Protein AF-A0A7C2IYF1-F1 (afdb_monomer)

Mean predicted aligned error: 16.17 Å

Secondary structure (DSSP, 8-state):
------EE-TTT--EE-TT-SB-TTT--B-----S-----PPPPPPPPP---------SSPPPPPPP-

Sequence (68 aa):
MSEEMERFCAHCGAALKEGASFCVNCGAAVSVAPESAAVLPPQPPGPPPAGPQGIPTPPYGPPPNPPG

Solvent-accessible surface area (backbone atoms only — not comparable to full-atom values): 5030 Å² total; per-residue (Å²): 131,80,80,77,72,71,41,61,38,91,87,80,63,48,82,34,62,82,88,48,61,46,37,90,87,81,63,49,73,37,89,76,80,72,88,85,72,99,67,76,80,81,72,70,81,68,78,73,77,77,63,82,75,68,79,77,74,67,91,66,72,83,78,81,79,79,88,127

Radius of gyration: 22.97 Å; Cα contacts (8 Å, |Δi|>4): 45; chains: 1; bounding box: 38×71×19 Å

Structure (mmCIF, N/CA/C/O backbone):
data_AF-A0A7C2IYF1-F1
#
_entry.id   AF-A0A7C2IYF1-F1
#
loop_
_atom_site.group_PDB
_atom_site.id
_atom_site.type_symbol
_atom_site.label_atom_id
_atom_site.label_alt_id
_atom_site.label_comp_id
_atom_site.label_asym_id
_atom_site.label_entity_id
_atom_site.label_seq_id
_atom_site.pdbx_PDB_ins_code
_atom_site.Cartn_x
_atom_site.Cartn_y
_atom_site.Cartn_z
_atom_site.occupancy
_atom_site.B_iso_or_equiv
_atom_site.auth_seq_id
_atom_site.auth_comp_id
_atom_site.auth_asym_id
_atom_site.auth_atom_id
_atom_site.pdbx_PDB_model_num
ATOM 1 N N . MET A 1 1 ? 21.726 -25.899 -2.774 1.00 42.56 1 MET A N 1
ATOM 2 C CA . MET A 1 1 ? 21.167 -25.221 -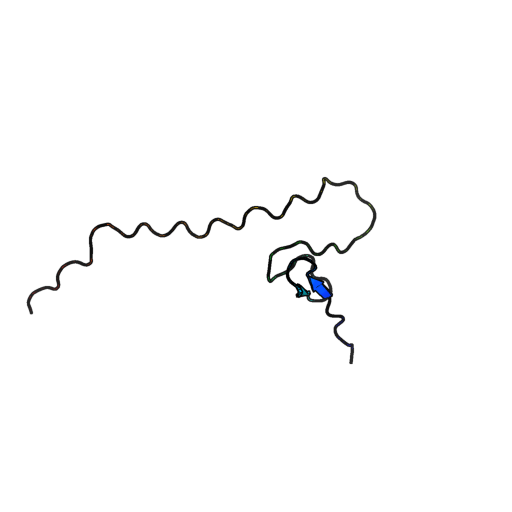1.590 1.00 42.56 1 MET A CA 1
ATOM 3 C C . MET A 1 1 ? 19.872 -24.623 -2.082 1.00 42.56 1 MET A C 1
ATOM 5 O O . MET A 1 1 ? 19.948 -23.705 -2.879 1.00 42.56 1 ME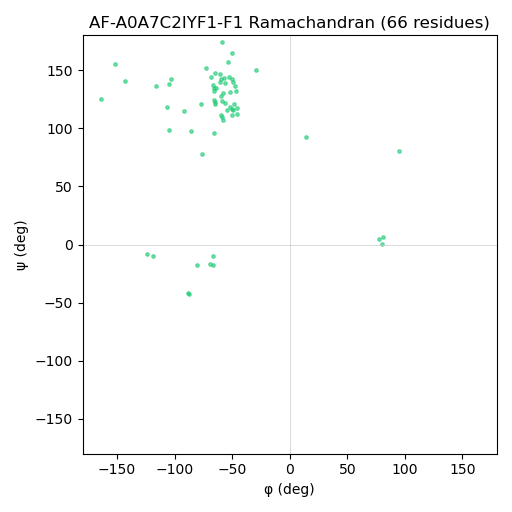T A O 1
ATOM 9 N N . SER A 1 2 ? 18.769 -25.288 -1.727 1.00 52.34 2 SER A N 1
ATOM 10 C CA . SER A 1 2 ? 17.364 -24.869 -1.841 1.00 52.34 2 SER A CA 1
ATOM 11 C C . SER A 1 2 ? 17.104 -23.664 -2.741 1.00 52.34 2 SER A C 1
ATOM 13 O O . SER A 1 2 ? 17.150 -22.528 -2.274 1.00 52.34 2 SER A O 1
ATOM 15 N N . GLU A 1 3 ? 16.817 -23.953 -4.012 1.00 61.47 3 GLU A N 1
ATOM 16 C CA . GLU A 1 3 ? 16.090 -23.053 -4.897 1.00 61.47 3 GLU A CA 1
ATOM 17 C C . GLU A 1 3 ? 14.872 -22.494 -4.153 1.00 61.47 3 GLU A C 1
ATOM 19 O O . GLU A 1 3 ? 13.953 -23.228 -3.784 1.00 61.47 3 GLU A O 1
ATOM 24 N N . GLU A 1 4 ? 14.933 -21.190 -3.890 1.00 65.88 4 GLU A N 1
ATOM 25 C CA . GLU A 1 4 ? 13.851 -20.382 -3.350 1.00 65.88 4 GLU A CA 1
ATOM 26 C C . GLU A 1 4 ? 12.698 -20.522 -4.351 1.00 65.88 4 GLU A C 1
ATOM 28 O O . GLU A 1 4 ? 12.811 -20.133 -5.517 1.00 65.88 4 GLU A O 1
ATOM 33 N N . MET A 1 5 ? 11.627 -21.217 -3.957 1.00 61.12 5 MET A N 1
ATOM 34 C CA . MET A 1 5 ? 10.477 -21.411 -4.836 1.00 61.12 5 MET A CA 1
ATOM 35 C C . MET A 1 5 ? 9.701 -20.098 -4.849 1.00 61.12 5 MET A C 1
ATOM 37 O O . MET A 1 5 ? 8.697 -19.928 -4.150 1.00 61.12 5 MET A O 1
ATOM 41 N N . GLU A 1 6 ? 10.227 -19.152 -5.623 1.00 70.62 6 GLU A N 1
ATOM 42 C CA . GLU A 1 6 ? 9.666 -17.831 -5.830 1.00 70.62 6 GLU A CA 1
ATOM 43 C C . GLU A 1 6 ? 8.264 -17.979 -6.414 1.00 70.62 6 GLU A C 1
ATOM 45 O O . GLU A 1 6 ? 8.039 -18.607 -7.453 1.00 70.62 6 GLU A O 1
ATOM 50 N N . ARG A 1 7 ? 7.293 -17.398 -5.720 1.00 77.62 7 ARG A N 1
ATOM 51 C CA . ARG A 1 7 ? 5.895 -17.394 -6.157 1.00 77.62 7 ARG A CA 1
ATOM 52 C C . ARG A 1 7 ? 5.621 -16.001 -6.672 1.00 77.62 7 ARG A C 1
ATOM 54 O O . ARG A 1 7 ? 6.075 -15.045 -6.069 1.00 77.62 7 ARG A O 1
ATOM 61 N N . PHE A 1 8 ? 4.915 -15.842 -7.778 1.00 85.19 8 PHE A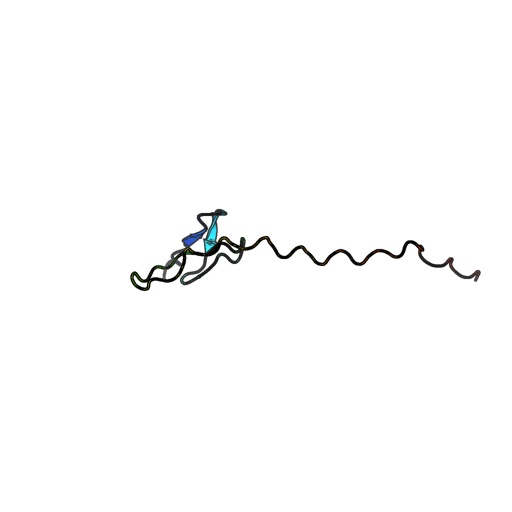 N 1
ATOM 62 C CA . PHE A 1 8 ? 4.646 -14.507 -8.310 1.00 85.19 8 PHE A CA 1
ATOM 63 C C . PHE A 1 8 ? 3.215 -14.098 -8.001 1.00 85.19 8 PHE A C 1
ATOM 65 O O . PHE A 1 8 ? 2.292 -14.914 -8.023 1.00 85.19 8 PHE A O 1
ATOM 72 N N . CYS A 1 9 ? 3.024 -12.822 -7.687 1.00 86.38 9 CYS A N 1
ATOM 73 C CA . CYS A 1 9 ? 1.705 -12.271 -7.451 1.00 86.38 9 CYS A CA 1
ATOM 74 C C . CYS A 1 9 ? 0.884 -12.335 -8.741 1.00 86.38 9 CYS A C 1
ATOM 76 O O . CYS A 1 9 ? 1.260 -11.731 -9.740 1.00 86.38 9 CYS A O 1
ATOM 78 N N . ALA A 1 10 ? -0.276 -12.989 -8.707 1.00 81.75 10 ALA A N 1
ATOM 79 C CA . ALA A 1 10 ? -1.170 -13.054 -9.863 1.00 81.75 10 ALA A CA 1
ATOM 80 C C . ALA A 1 10 ? -1.777 -11.688 -10.247 1.00 81.75 10 ALA A C 1
ATOM 82 O O . ALA A 1 10 ? -2.267 -11.529 -11.358 1.00 81.75 10 ALA A O 1
ATOM 83 N N . HIS A 1 11 ? -1.740 -10.701 -9.344 1.00 82.69 11 HIS A N 1
ATOM 84 C CA . HIS A 1 11 ? -2.282 -9.364 -9.595 1.00 82.69 11 HIS A CA 1
ATOM 85 C C . HIS A 1 11 ? -1.279 -8.408 -10.250 1.00 82.69 11 HIS A C 1
ATOM 87 O O . HIS A 1 11 ? -1.663 -7.654 -11.138 1.00 82.69 11 HIS A O 1
ATOM 93 N N . CYS A 1 12 ? -0.017 -8.399 -9.805 1.00 89.19 12 CYS A N 1
ATOM 94 C CA . CYS A 1 12 ? 0.990 -7.445 -10.293 1.00 89.19 12 CYS A CA 1
ATOM 95 C C . CYS A 1 12 ? 2.258 -8.091 -10.869 1.00 89.19 12 CYS A C 1
ATOM 97 O O . CYS A 1 12 ? 3.099 -7.383 -11.412 1.00 89.19 12 CYS A O 1
ATOM 99 N N . GLY A 1 13 ? 2.428 -9.408 -10.738 1.00 87.44 13 GLY A N 1
ATOM 100 C CA . GLY A 1 13 ? 3.615 -10.130 -11.199 1.00 87.44 13 GLY A CA 1
ATOM 101 C C . GLY A 1 13 ? 4.848 -9.990 -10.303 1.00 87.44 13 GLY A C 1
ATOM 102 O O . GLY A 1 13 ? 5.903 -10.501 -10.658 1.00 87.44 13 GLY A O 1
ATOM 103 N N . ALA A 1 14 ? 4.751 -9.323 -9.147 1.00 89.19 14 ALA A N 1
ATOM 104 C CA . ALA A 1 14 ? 5.879 -9.194 -8.224 1.00 89.19 14 ALA A CA 1
ATOM 105 C C . ALA A 1 14 ? 6.248 -10.540 -7.579 1.00 89.19 14 ALA A C 1
ATOM 107 O O . ALA A 1 14 ? 5.363 -11.332 -7.250 1.00 89.19 14 ALA A O 1
ATOM 108 N N . ALA A 1 15 ? 7.543 -10.768 -7.351 1.00 88.69 15 ALA A N 1
ATOM 109 C CA . ALA A 1 15 ? 8.028 -11.926 -6.609 1.00 88.69 15 ALA A CA 1
ATOM 110 C C . ALA A 1 15 ? 7.542 -11.885 -5.150 1.00 88.69 15 ALA A C 1
ATOM 112 O O . ALA A 1 15 ? 7.583 -10.852 -4.477 1.00 88.69 15 ALA A O 1
ATOM 113 N N . LEU A 1 16 ? 7.067 -13.024 -4.669 1.00 85.94 16 LEU A N 1
ATOM 114 C CA . LEU A 1 16 ? 6.546 -13.263 -3.335 1.00 85.94 16 LEU A CA 1
ATOM 115 C C . LEU A 1 16 ? 7.442 -14.275 -2.646 1.00 85.94 16 LEU A C 1
ATOM 117 O O . LEU A 1 16 ? 7.796 -15.315 -3.208 1.00 85.94 16 LEU A O 1
ATOM 121 N N . LYS A 1 17 ? 7.743 -13.975 -1.388 1.00 81.75 17 LYS A N 1
ATOM 122 C CA . LYS A 1 17 ? 8.511 -14.867 -0.534 1.00 81.75 17 LYS A CA 1
ATOM 123 C C . LYS A 1 17 ? 7.664 -16.064 -0.113 1.00 81.75 17 LYS A C 1
ATOM 125 O O . LYS A 1 17 ? 6.436 -15.989 -0.020 1.00 81.75 17 LYS A O 1
ATOM 130 N N . GLU A 1 18 ? 8.328 -17.178 0.146 1.00 78.69 18 GLU A N 1
ATOM 131 C CA . GLU A 1 18 ? 7.670 -18.401 0.586 1.00 78.69 18 GLU A CA 1
ATOM 132 C C . GLU A 1 18 ? 6.919 -18.177 1.905 1.00 78.69 18 GLU A C 1
ATOM 134 O O . GLU A 1 18 ? 7.470 -17.636 2.861 1.00 78.69 18 GLU A O 1
ATOM 139 N N . GLY A 1 19 ? 5.635 -18.544 1.934 1.00 75.88 19 GLY A N 1
ATOM 140 C CA . GLY A 1 19 ? 4.755 -18.294 3.080 1.00 75.88 19 GLY A CA 1
ATOM 141 C C . GLY A 1 19 ? 4.169 -16.878 3.164 1.00 75.88 19 GLY A C 1
ATOM 142 O O . GLY A 1 19 ? 3.504 -16.566 4.150 1.00 75.88 19 GLY A O 1
ATOM 143 N N . ALA A 1 20 ? 4.367 -16.017 2.159 1.00 79.00 20 ALA A N 1
ATOM 144 C CA . ALA A 1 20 ? 3.719 -14.707 2.126 1.00 79.00 20 ALA A CA 1
ATOM 145 C C . ALA A 1 20 ? 2.190 -14.847 2.013 1.00 79.00 20 ALA A C 1
ATOM 147 O O . ALA A 1 20 ? 1.680 -15.397 1.040 1.00 79.00 20 ALA A O 1
ATOM 148 N N . SER A 1 21 ? 1.457 -14.309 2.992 1.00 82.06 21 SER A N 1
ATOM 149 C CA . SER A 1 21 ? -0.016 -14.274 2.995 1.00 82.06 21 SER A CA 1
ATOM 150 C C . SER A 1 21 ? -0.594 -13.144 2.131 1.00 82.06 21 SER A C 1
ATOM 152 O O . SER A 1 21 ? -1.772 -13.155 1.779 1.00 82.06 21 SER A O 1
ATOM 154 N N . PHE A 1 22 ? 0.223 -12.148 1.789 1.00 87.38 22 PHE A N 1
ATOM 155 C CA . PHE A 1 22 ? -0.145 -11.003 0.959 1.00 87.38 22 PHE A CA 1
ATOM 156 C C . PHE A 1 22 ? 1.076 -10.466 0.209 1.00 87.38 22 PHE A C 1
ATOM 158 O O . PHE A 1 22 ? 2.223 -10.646 0.621 1.00 87.38 22 PHE A O 1
ATOM 165 N N . CYS A 1 23 ? 0.831 -9.796 -0.912 1.00 88.38 23 CYS A N 1
ATOM 166 C CA . CYS A 1 23 ? 1.866 -9.176 -1.715 1.00 88.38 23 CYS A CA 1
ATOM 167 C C . CYS A 1 23 ? 2.332 -7.874 -1.065 1.00 88.38 23 CYS A C 1
ATOM 169 O O . CYS A 1 23 ? 1.559 -6.933 -0.926 1.00 88.38 23 CYS A O 1
ATOM 171 N N . VAL A 1 24 ? 3.619 -7.782 -0.736 1.00 83.50 24 VAL A N 1
ATOM 172 C CA . VAL A 1 24 ? 4.226 -6.559 -0.181 1.00 83.50 24 VAL A CA 1
ATOM 173 C C . VAL A 1 24 ? 4.318 -5.412 -1.191 1.00 83.50 24 VAL A C 1
ATOM 175 O O . VAL A 1 24 ? 4.518 -4.268 -0.803 1.00 83.50 24 VAL A O 1
ATOM 178 N N . ASN A 1 25 ? 4.186 -5.710 -2.485 1.00 86.50 25 ASN A N 1
ATOM 179 C CA . ASN A 1 25 ? 4.289 -4.712 -3.542 1.00 86.50 25 ASN A CA 1
ATOM 180 C C . ASN A 1 25 ? 2.940 -4.051 -3.860 1.00 86.50 25 ASN A C 1
ATOM 182 O O . ASN A 1 25 ? 2.889 -2.838 -4.031 1.00 86.50 25 ASN A O 1
ATOM 186 N N . CYS A 1 26 ? 1.853 -4.829 -3.917 1.00 87.62 26 CYS A N 1
ATOM 187 C CA . CYS A 1 26 ? 0.528 -4.322 -4.294 1.00 87.62 26 CYS A CA 1
ATOM 188 C C . CYS A 1 26 ? -0.551 -4.475 -3.211 1.00 87.62 26 CYS A C 1
ATOM 190 O O . CYS A 1 26 ? -1.642 -3.937 -3.367 1.00 87.62 26 CYS A O 1
ATOM 192 N N . GLY A 1 27 ? -0.281 -5.211 -2.130 1.00 82.38 27 GLY A N 1
ATOM 193 C CA . GLY A 1 27 ? -1.234 -5.463 -1.044 1.00 82.38 27 GLY A CA 1
ATOM 194 C C . GLY A 1 27 ? -2.271 -6.555 -1.329 1.00 82.38 27 GLY A C 1
ATOM 195 O O . GLY A 1 27 ? -3.098 -6.837 -0.466 1.00 82.38 27 GLY A O 1
ATOM 196 N N . ALA A 1 28 ? -2.246 -7.192 -2.506 1.00 84.75 28 ALA A N 1
ATOM 197 C CA . ALA A 1 28 ? -3.182 -8.267 -2.833 1.00 84.75 28 ALA A CA 1
ATOM 198 C C . ALA A 1 28 ? -2.939 -9.509 -1.961 1.00 84.75 28 ALA A C 1
ATOM 200 O O . ALA A 1 28 ? -1.794 -9.920 -1.766 1.00 84.75 28 ALA A O 1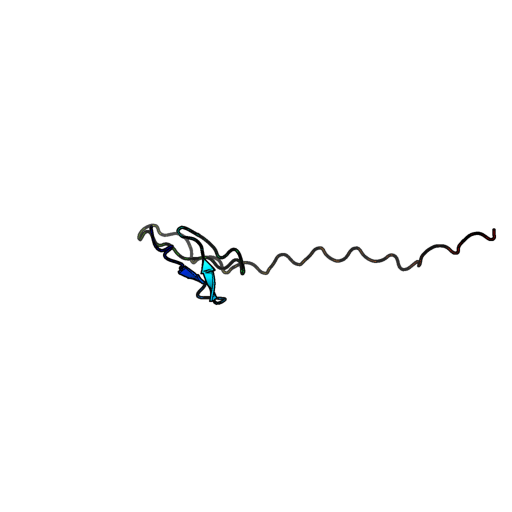
ATOM 201 N N . ALA A 1 29 ? -4.010 -10.129 -1.464 1.00 83.38 29 ALA A N 1
ATOM 202 C CA . ALA A 1 29 ? -3.917 -11.364 -0.694 1.00 83.38 29 ALA A CA 1
ATOM 203 C C . ALA A 1 29 ? -3.404 -12.516 -1.572 1.00 83.38 29 ALA A C 1
ATOM 205 O O . ALA A 1 29 ? -3.84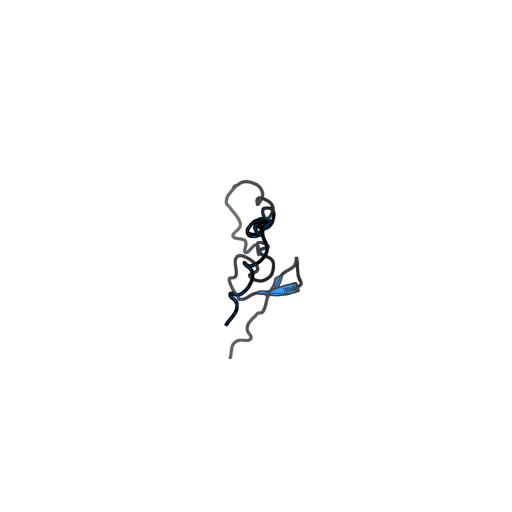8 -12.706 -2.704 1.00 83.38 29 ALA A O 1
ATOM 206 N N . VAL A 1 30 ? -2.465 -13.289 -1.037 1.00 80.75 30 VAL A N 1
ATOM 207 C CA . VAL A 1 30 ? -1.887 -14.460 -1.695 1.00 80.75 30 VAL A CA 1
ATOM 208 C C . VAL A 1 30 ? -2.503 -15.658 -0.992 1.00 80.75 30 VAL A C 1
ATOM 210 O O . VAL A 1 30 ? -2.125 -16.005 0.124 1.00 80.75 30 VAL A O 1
ATOM 213 N N . SER A 1 31 ? -3.541 -16.226 -1.598 1.00 65.38 31 SER A N 1
ATOM 214 C CA . SER A 1 31 ? -4.322 -17.313 -1.013 1.00 65.38 31 SER A CA 1
ATOM 215 C C . SER A 1 31 ? -3.478 -18.584 -0.869 1.00 65.38 31 SER A C 1
ATOM 217 O O . SER A 1 31 ? -3.357 -19.370 -1.806 1.00 65.38 31 SER A O 1
ATOM 219 N N . VAL A 1 32 ? -2.912 -18.789 0.318 1.00 58.78 32 VAL A N 1
ATOM 220 C CA . VAL A 1 32 ? -2.435 -20.087 0.810 1.00 58.78 32 VAL A CA 1
ATOM 221 C C . VAL A 1 32 ? -3.629 -20.790 1.447 1.00 58.78 32 VAL A C 1
ATOM 223 O O . VAL A 1 32 ? -4.012 -20.475 2.569 1.00 58.78 32 VAL A O 1
ATOM 226 N N . ALA A 1 33 ? -4.287 -21.681 0.710 1.00 45.06 33 ALA A N 1
ATOM 227 C CA . ALA A 1 33 ? -5.399 -22.452 1.254 1.00 45.06 33 ALA A CA 1
ATOM 228 C C . ALA A 1 33 ? -4.899 -23.396 2.363 1.00 45.06 33 ALA A C 1
ATOM 230 O O . ALA A 1 33 ? -3.96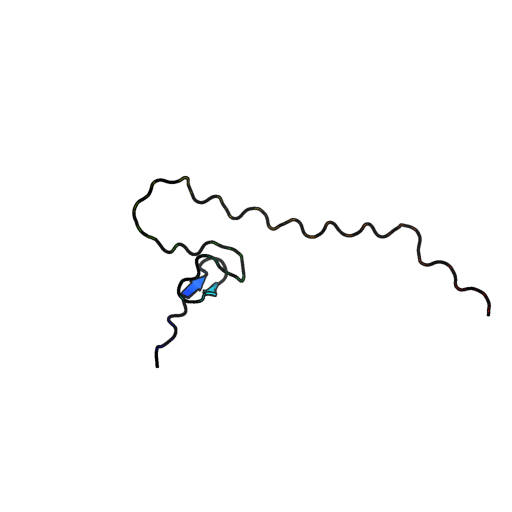2 -24.164 2.139 1.00 45.06 33 ALA A O 1
ATOM 231 N N . PRO A 1 34 ? -5.578 -23.422 3.517 1.00 48.34 34 PRO A N 1
ATOM 232 C CA . PRO A 1 34 ? -6.035 -24.691 4.038 1.00 48.34 34 PRO A CA 1
ATOM 233 C C . PRO A 1 34 ? -7.542 -24.739 3.830 1.00 48.34 34 PRO A C 1
ATOM 235 O O . PRO A 1 34 ? -8.310 -23.895 4.292 1.00 48.34 34 PRO A O 1
ATOM 238 N N . GLU A 1 35 ? -7.943 -25.719 3.044 1.00 47.84 35 GLU A N 1
ATOM 239 C CA . GLU A 1 35 ? -9.324 -26.097 2.830 1.00 47.84 35 GLU A CA 1
ATOM 240 C C . GLU A 1 35 ? -9.992 -26.296 4.204 1.00 47.84 35 GLU A C 1
ATOM 242 O O . GLU A 1 35 ? -9.449 -26.992 5.059 1.00 47.84 35 GLU A O 1
ATOM 247 N N . SER A 1 36 ? -11.172 -25.700 4.402 1.00 50.75 36 SER A N 1
ATOM 248 C CA . SER A 1 36 ? -12.047 -25.841 5.581 1.00 50.75 36 SER A CA 1
ATOM 249 C C . SER A 1 36 ? -11.919 -24.786 6.693 1.00 50.75 36 SER A C 1
ATOM 251 O O . SER A 1 36 ? -11.389 -25.032 7.771 1.00 50.75 36 SER A O 1
ATOM 253 N N . ALA A 1 37 ? -12.551 -23.630 6.478 1.00 45.25 37 ALA A N 1
ATOM 254 C CA . ALA A 1 37 ? -13.504 -23.068 7.440 1.00 45.25 37 ALA A CA 1
ATOM 255 C C . ALA A 1 37 ? -14.333 -21.980 6.747 1.00 45.25 37 ALA A C 1
ATOM 257 O O . ALA A 1 37 ? -13.793 -21.040 6.169 1.00 45.25 37 ALA A O 1
ATOM 258 N N . ALA A 1 38 ? -15.655 -22.115 6.801 1.00 51.09 38 ALA A N 1
ATOM 259 C CA . ALA A 1 38 ? -16.600 -21.121 6.322 1.00 51.09 38 ALA A CA 1
ATOM 260 C C . ALA A 1 38 ? -16.387 -19.774 7.035 1.00 51.09 38 ALA A C 1
ATOM 262 O O . ALA A 1 38 ? -16.754 -19.620 8.197 1.00 51.09 38 ALA A O 1
ATOM 263 N N . VAL A 1 39 ? -15.824 -18.794 6.333 1.00 46.31 39 VAL A N 1
ATOM 264 C CA . VAL A 1 39 ? -15.820 -17.382 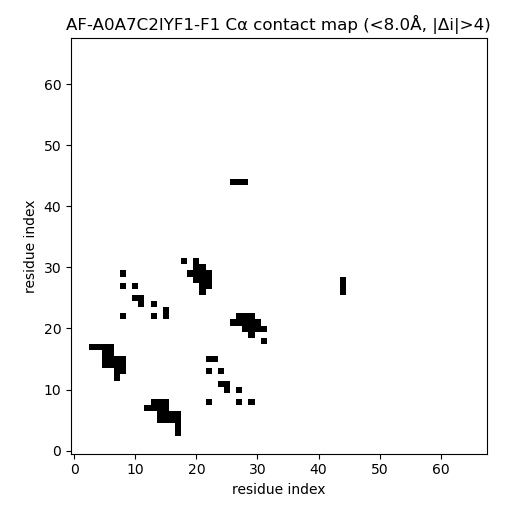6.724 1.00 46.31 39 VAL A CA 1
ATOM 265 C C . VAL A 1 39 ? -15.970 -16.579 5.429 1.00 46.31 39 VAL A C 1
ATOM 267 O O . VAL A 1 39 ? -15.465 -16.995 4.393 1.00 46.31 39 VAL A O 1
ATOM 270 N N . LEU A 1 40 ? -16.758 -15.507 5.492 1.00 51.34 40 LEU A N 1
ATOM 271 C CA . LEU A 1 40 ? -17.21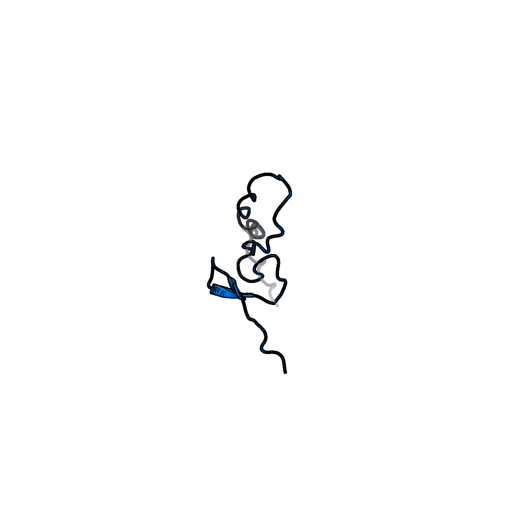5 -14.601 4.426 1.00 51.34 40 LEU A CA 1
ATOM 272 C C . LEU A 1 40 ? -16.263 -14.436 3.217 1.00 51.34 40 LEU A C 1
ATOM 274 O O . LEU A 1 40 ? -15.047 -14.497 3.400 1.00 51.34 40 LEU A O 1
ATOM 278 N N . PRO A 1 41 ? -16.791 -14.161 1.998 1.00 67.69 41 PRO A N 1
ATOM 279 C CA . PRO A 1 41 ? -15.955 -13.923 0.820 1.00 67.69 41 PRO A CA 1
ATOM 280 C C . PRO A 1 41 ? -14.841 -12.929 1.167 1.00 67.69 41 PRO A C 1
ATOM 282 O O . PRO A 1 41 ? -15.128 -11.946 1.864 1.00 67.69 41 PRO A O 1
ATOM 285 N N . PRO A 1 42 ? -13.591 -13.186 0.731 1.00 61.22 42 PRO A N 1
ATOM 286 C CA . PRO A 1 42 ? -12.467 -12.319 1.044 1.00 61.22 42 PRO A CA 1
ATOM 287 C C . PRO A 1 42 ? -12.865 -10.897 0.667 1.00 61.22 42 PRO A C 1
ATOM 289 O O . PRO A 1 42 ? -13.226 -10.630 -0.481 1.00 61.22 42 PRO A O 1
ATOM 292 N N . GLN A 1 43 ? -12.904 -10.012 1.666 1.00 51.78 43 GLN A N 1
ATOM 293 C CA . GLN A 1 43 ? -13.274 -8.624 1.437 1.00 51.78 43 GLN A CA 1
ATOM 294 C C . GLN A 1 43 ? -12.284 -8.084 0.397 1.00 51.78 43 GLN A C 1
ATOM 296 O O . GLN A 1 43 ? -11.082 -8.338 0.543 1.00 51.78 43 GLN A O 1
ATOM 301 N N . PRO A 1 44 ? -12.752 -7.422 -0.677 1.00 72.2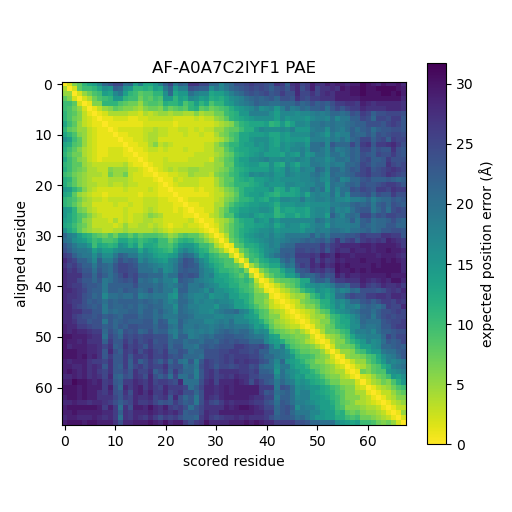5 44 PRO A N 1
ATOM 302 C CA . PRO A 1 44 ? -11.846 -6.875 -1.675 1.00 72.25 44 PRO A CA 1
ATOM 303 C C . PRO A 1 44 ? -10.817 -5.998 -0.957 1.00 72.25 44 PRO A C 1
ATOM 305 O O . PRO A 1 44 ? -11.181 -5.365 0.043 1.00 72.25 44 PRO A O 1
ATOM 308 N N . PRO A 1 45 ? -9.550 -5.973 -1.419 1.00 69.56 45 PRO A N 1
ATOM 309 C CA . PRO A 1 45 ? -8.565 -5.065 -0.855 1.00 69.56 45 PRO A CA 1
ATOM 310 C C . PRO A 1 45 ? -9.218 -3.688 -0.796 1.00 69.56 45 PRO A C 1
ATOM 312 O O . PRO A 1 45 ? -9.736 -3.199 -1.804 1.00 69.56 45 PRO A O 1
ATOM 315 N N . GLY A 1 46 ? -9.308 -3.138 0.418 1.00 63.59 46 GLY A N 1
ATOM 316 C CA . GLY A 1 46 ? -9.922 -1.836 0.622 1.00 63.59 46 GLY A CA 1
ATOM 317 C C . GLY A 1 46 ? -9.266 -0.814 -0.307 1.00 63.59 46 GLY A C 1
ATOM 318 O O . GLY A 1 46 ? -8.131 -1.030 -0.750 1.00 63.59 46 GLY A O 1
ATOM 319 N N . PRO A 1 47 ? -9.951 0.295 -0.631 1.00 75.31 47 PRO A N 1
ATOM 320 C CA . PRO A 1 47 ? -9.300 1.372 -1.362 1.00 75.31 47 PRO A CA 1
ATOM 321 C C . PRO A 1 47 ? -7.968 1.698 -0.668 1.00 75.31 47 PRO A C 1
ATOM 323 O O . PRO A 1 47 ? -7.919 1.663 0.570 1.00 75.31 47 PRO A O 1
ATOM 326 N N . PRO A 1 48 ? -6.886 1.963 -1.428 1.00 74.75 48 PRO A N 1
ATOM 327 C CA . PRO A 1 48 ? -5.615 2.339 -0.824 1.00 74.75 48 PRO A CA 1
ATOM 328 C C . PRO A 1 48 ? -5.886 3.464 0.177 1.00 74.75 48 PRO A C 1
ATOM 330 O O . PRO A 1 48 ? -6.767 4.290 -0.101 1.00 74.75 48 PRO A O 1
ATOM 333 N N . PRO A 1 49 ? -5.192 3.496 1.334 1.00 72.44 49 PRO A N 1
ATOM 334 C CA . PRO A 1 49 ? -5.355 4.597 2.267 1.00 72.44 49 PRO A CA 1
ATOM 335 C C . PRO A 1 49 ? -5.201 5.870 1.449 1.00 72.44 49 PRO A C 1
ATOM 337 O O . PRO A 1 49 ? -4.161 6.064 0.812 1.00 72.44 49 PRO A O 1
ATOM 340 N N . ALA A 1 50 ? -6.276 6.666 1.375 1.00 68.62 50 ALA A N 1
ATOM 341 C CA . ALA A 1 50 ? -6.210 7.978 0.763 1.00 68.62 50 ALA A CA 1
ATOM 342 C C . ALA A 1 50 ? -4.996 8.624 1.420 1.00 68.62 50 ALA A C 1
ATOM 344 O O . ALA A 1 50 ? -4.946 8.689 2.652 1.00 68.62 50 ALA A O 1
ATOM 345 N N . GLY A 1 51 ? -3.968 8.915 0.613 1.00 68.31 51 GLY A N 1
ATOM 346 C CA . GLY A 1 51 ? -2.679 9.381 1.111 1.00 68.31 51 GLY A CA 1
ATOM 347 C C . GLY A 1 51 ? -2.877 10.543 2.082 1.00 68.31 51 GLY A C 1
ATOM 348 O O . GLY A 1 51 ? -3.973 11.111 2.118 1.00 68.31 51 GLY A O 1
ATOM 349 N N . PRO A 1 52 ? -1.855 10.909 2.876 1.00 75.94 52 PRO A N 1
ATOM 350 C CA . PRO A 1 52 ? -1.998 11.992 3.840 1.00 75.94 52 PRO A CA 1
ATOM 351 C C . PRO A 1 52 ? -2.598 13.182 3.099 1.00 75.94 52 PRO A C 1
ATOM 353 O O . PRO A 1 52 ? -1.983 13.681 2.154 1.00 75.94 52 PRO A O 1
ATOM 356 N N . GLN A 1 53 ? -3.847 13.532 3.433 1.00 64.94 53 GLN A N 1
ATOM 357 C CA . GLN A 1 53 ? -4.531 14.630 2.770 1.00 64.94 53 GLN A CA 1
ATOM 358 C C . GLN A 1 53 ? -3.597 15.814 2.933 1.00 64.94 53 GLN A C 1
ATOM 360 O O . GLN A 1 53 ? -3.229 16.138 4.065 1.00 64.94 53 GLN A O 1
ATOM 365 N N . GLY A 1 54 ? -3.088 16.299 1.796 1.00 63.91 54 GLY A N 1
ATOM 366 C CA . GLY A 1 54 ? -1.944 17.192 1.756 1.00 63.91 54 GLY A CA 1
ATOM 367 C C . GLY A 1 54 ? -2.130 18.280 2.792 1.00 63.91 54 GLY A C 1
ATOM 368 O O . GLY A 1 54 ? -3.217 18.845 2.899 1.00 63.91 54 GLY A O 1
ATOM 369 N N . ILE A 1 55 ? -1.090 18.522 3.589 1.00 66.38 55 ILE A N 1
ATOM 370 C CA . ILE A 1 55 ? -1.058 19.654 4.507 1.00 66.38 55 ILE A CA 1
ATOM 371 C C . ILE A 1 55 ? -1.546 20.860 3.696 1.00 66.38 55 ILE A C 1
ATOM 373 O O . ILE A 1 55 ? -0.916 21.151 2.674 1.00 66.38 55 ILE A O 1
ATOM 377 N N . PRO A 1 56 ? -2.675 21.504 4.048 1.00 68.44 56 PRO A N 1
ATOM 378 C CA . PRO A 1 56 ? -3.142 22.644 3.283 1.00 68.44 56 PRO A CA 1
ATOM 379 C C . PRO A 1 56 ? -2.025 23.677 3.348 1.00 68.44 56 PRO A C 1
ATOM 381 O O . PRO A 1 56 ? -1.703 24.181 4.425 1.00 68.44 56 PRO A O 1
ATOM 384 N N . THR A 1 57 ? -1.369 23.934 2.215 1.00 67.88 57 THR A N 1
ATOM 385 C CA . THR A 1 57 ? -0.373 24.997 2.135 1.00 67.88 57 THR A CA 1
ATOM 386 C C . THR A 1 57 ? -1.083 26.274 2.568 1.00 67.88 57 THR A C 1
ATOM 388 O O . THR A 1 57 ? -2.116 26.599 1.970 1.00 67.88 57 THR A O 1
ATOM 391 N N . PRO A 1 58 ? -0.612 26.978 3.611 1.00 73.00 58 PRO A N 1
ATOM 392 C CA . PRO A 1 58 ? -1.225 28.237 3.989 1.00 73.00 58 PRO A CA 1
ATOM 393 C C . PRO A 1 58 ? -1.208 29.167 2.765 1.00 73.00 58 PRO A C 1
ATOM 395 O O . PRO A 1 58 ? -0.215 29.197 2.038 1.00 73.00 58 PRO A O 1
ATOM 398 N N . PRO A 1 59 ? -2.286 29.928 2.508 1.00 75.56 59 PRO A N 1
ATOM 399 C CA . PRO A 1 59 ? -2.363 30.816 1.345 1.00 75.56 59 PRO A CA 1
ATOM 400 C C . PRO A 1 59 ? -1.358 31.978 1.422 1.00 75.56 59 PRO A C 1
ATOM 402 O O . PRO A 1 59 ? -1.180 32.716 0.456 1.00 75.56 59 PRO A O 1
ATOM 405 N N . TYR A 1 60 ? -0.709 32.151 2.573 1.00 71.88 60 TYR A N 1
ATOM 406 C CA . TYR A 1 60 ? 0.296 33.168 2.815 1.00 71.88 60 TYR A CA 1
ATOM 407 C C . TYR A 1 60 ? 1.676 32.590 2.501 1.00 71.88 60 TYR A C 1
ATOM 409 O O . TYR A 1 60 ? 2.131 31.651 3.155 1.00 71.88 60 TYR A O 1
ATOM 417 N N . GLY A 1 61 ? 2.325 33.152 1.480 1.00 71.31 61 GLY A N 1
ATOM 418 C CA . GLY A 1 61 ? 3.720 32.862 1.163 1.00 71.31 61 GLY A CA 1
ATOM 419 C C . GLY A 1 61 ? 4.670 33.191 2.326 1.00 71.31 61 GLY A C 1
ATOM 420 O O . GLY A 1 61 ? 4.249 33.748 3.344 1.00 71.31 61 GLY A O 1
ATOM 421 N N . PRO A 1 62 ? 5.963 32.852 2.200 1.00 75.44 62 PRO A N 1
ATOM 422 C CA . PRO A 1 62 ? 6.949 33.163 3.230 1.00 75.44 62 PRO A CA 1
ATOM 423 C C . PRO A 1 62 ? 6.991 34.680 3.512 1.00 75.44 62 PRO A C 1
ATOM 425 O O . PRO A 1 62 ? 6.830 35.472 2.578 1.00 75.44 62 PRO A O 1
ATOM 428 N N . PRO A 1 63 ? 7.197 35.108 4.774 1.00 77.56 63 PRO A N 1
ATOM 429 C CA . PRO A 1 63 ? 7.296 36.527 5.107 1.00 77.56 63 PRO A CA 1
ATOM 430 C C . PRO A 1 63 ? 8.471 37.178 4.354 1.00 77.56 63 PRO A C 1
ATOM 432 O O . PRO A 1 63 ? 9.486 36.513 4.122 1.00 77.56 63 PRO A O 1
ATOM 435 N N . PRO A 1 64 ? 8.367 38.464 3.964 1.00 82.44 64 PRO A N 1
ATOM 436 C CA . PRO A 1 64 ? 9.476 39.161 3.323 1.00 82.44 64 PRO A CA 1
ATOM 437 C C . PRO A 1 64 ? 10.688 39.212 4.264 1.00 82.44 64 PRO A C 1
ATOM 439 O O . PRO A 1 64 ? 10.541 39.418 5.469 1.00 82.44 64 PRO A O 1
ATOM 442 N N . ASN A 1 65 ? 11.888 39.019 3.709 1.00 83.50 65 ASN A N 1
ATOM 443 C CA . ASN A 1 65 ? 13.136 39.133 4.463 1.00 83.50 65 ASN A CA 1
ATOM 444 C C . ASN A 1 65 ? 13.286 40.551 5.051 1.00 83.50 65 ASN A C 1
ATOM 446 O O . ASN A 1 65 ? 12.926 41.520 4.374 1.00 83.50 65 ASN A O 1
ATOM 450 N N . PRO A 1 66 ? 13.829 40.700 6.274 1.00 75.06 66 PRO A N 1
ATOM 451 C CA . PRO A 1 66 ? 14.130 42.017 6.824 1.00 75.06 66 PRO A CA 1
ATOM 452 C C . PRO A 1 66 ? 15.223 42.714 5.994 1.00 75.06 66 PRO A C 1
ATOM 454 O O . PRO A 1 66 ? 16.108 42.031 5.468 1.00 75.06 66 PRO A O 1
ATOM 457 N N . PRO A 1 67 ? 15.200 44.056 5.875 1.00 78.38 67 PRO A N 1
ATOM 458 C CA . PRO A 1 67 ? 16.337 44.785 5.330 1.00 78.38 67 PRO A CA 1
ATOM 459 C C . PRO A 1 67 ? 17.523 44.628 6.293 1.00 78.38 67 PRO A C 1
ATOM 461 O O . PRO A 1 67 ? 17.385 44.890 7.490 1.00 78.38 67 PRO A O 1
ATOM 464 N N . GLY A 1 68 ? 18.643 44.131 5.766 1.00 71.62 68 GLY A N 1
ATOM 465 C CA . GLY A 1 68 ? 19.935 44.116 6.457 1.00 71.62 68 GLY A CA 1
ATOM 466 C C . GLY A 1 68 ? 20.571 45.494 6.522 1.00 71.62 68 GLY A C 1
ATOM 467 O O . GLY A 1 68 ? 20.234 46.339 5.659 1.00 71.62 68 GLY A O 1
#

Foldseek 3Di:
DDDQPWDADPVPRHTDGPPDQADPVPGHGDDPDDPDDDDDDDDGDPDDPPPDPPPPDPPDDDDDDDDD

pLDDT: mean 71.6, std 12.89, range [42.56, 89.19]

Nearest PDB structures (foldseek):
  2ebr-assembly1_A  TM=6.448E-01  e=8.446E-01  Homo sapiens
  4xxb-assembly1_B  TM=7.232E-01  e=1.107E+00  Homo sapiens
  2cr8-assembly1_A  TM=6.319E-01  e=1.184E+00  Homo sapiens
  3b08-assembly1_B  TM=6.112E-01  e=3.740E+00  Mus musculus